Protein AF-A0A804IRE0-F1 (afdb_monomer)

Mean predicted aligned error: 14.86 Å

Solvent-accessible surface area (backbone atoms only — not comparable to full-atom values): 5482 Å² total; per-residue (Å²): 118,72,65,61,58,52,50,52,52,49,56,57,54,60,75,69,63,75,85,67,91,78,78,84,55,64,69,61,54,53,54,66,67,72,53,61,65,55,97,88,39,73,59,72,82,48,71,69,55,49,52,50,50,51,51,48,52,57,58,71,71,47,57,76,68,57,53,49,51,50,53,53,51,51,54,51,52,57,56,50,52,58,58,58,70,72,74,117

Foldseek 3Di:
DVPVVVVVVVVVVVVPDDPDDDPPDPVVVVVVVPADDDPNDGDDCDVVNVVVVVVVVVLVPDDPVVVVVVVVVVVVVVVVVVVVVVPD

Structure (mmCIF, N/CA/C/O backbone):
data_AF-A0A804IRE0-F1
#
_entry.id   AF-A0A804IRE0-F1
#
loop_
_atom_site.group_PDB
_atom_site.id
_atom_site.type_symbol
_atom_site.label_atom_id
_atom_site.label_alt_id
_atom_site.label_comp_id
_atom_site.label_asym_id
_atom_site.label_entity_id
_atom_site.label_seq_id
_atom_site.pdbx_PDB_ins_code
_atom_site.Cartn_x
_atom_site.Cartn_y
_atom_site.Cartn_z
_atom_site.occupancy
_atom_site.B_iso_or_equiv
_atom_site.auth_seq_id
_atom_site.auth_comp_id
_atom_site.auth_asym_id
_atom_site.auth_atom_id
_atom_site.pdbx_PDB_model_num
ATOM 1 N N . MET A 1 1 ? -13.427 -12.432 35.297 1.00 61.25 1 MET A N 1
ATOM 2 C CA . MET A 1 1 ? -12.805 -11.122 35.013 1.00 61.25 1 MET A CA 1
ATOM 3 C C . MET A 1 1 ? -12.247 -11.001 33.590 1.00 61.25 1 MET A C 1
ATOM 5 O O . MET A 1 1 ? -12.647 -10.082 32.893 1.00 61.25 1 MET A O 1
ATOM 9 N N . ASP A 1 2 ? -11.425 -11.929 33.082 1.00 78.19 2 ASP A N 1
ATOM 10 C CA . ASP A 1 2 ? -10.801 -11.764 31.746 1.00 78.19 2 ASP A CA 1
ATOM 11 C C . ASP A 1 2 ? -11.752 -11.818 30.536 1.00 78.19 2 ASP A C 1
ATOM 13 O O . ASP A 1 2 ? -11.519 -11.176 29.508 1.00 78.19 2 ASP A O 1
ATOM 17 N N . ARG A 1 3 ? -12.835 -12.601 30.610 1.00 90.62 3 ARG A N 1
ATOM 18 C CA . ARG A 1 3 ? -13.731 -12.801 29.458 1.00 90.62 3 ARG A CA 1
ATOM 19 C C . ARG A 1 3 ? -14.520 -11.542 29.112 1.00 90.62 3 ARG A C 1
ATOM 21 O O . ARG A 1 3 ? -14.629 -11.198 27.939 1.00 90.62 3 ARG A O 1
ATOM 28 N N . GLU A 1 4 ? -15.058 -10.864 30.117 1.00 91.50 4 GLU A N 1
ATOM 29 C CA . GLU A 1 4 ? -15.883 -9.668 29.930 1.00 91.50 4 GLU A CA 1
ATOM 30 C C . GLU A 1 4 ? -15.059 -8.522 29.344 1.00 91.50 4 GLU A C 1
ATOM 32 O O . GLU A 1 4 ? -15.462 -7.957 28.330 1.00 91.50 4 GLU A O 1
ATOM 37 N N . ALA A 1 5 ? -13.848 -8.296 29.864 1.00 91.94 5 ALA A N 1
ATOM 38 C CA . ALA A 1 5 ? -12.903 -7.313 29.330 1.00 91.94 5 ALA A CA 1
ATOM 39 C C . ALA A 1 5 ? -12.505 -7.594 27.864 1.00 91.94 5 ALA A C 1
ATOM 41 O O . ALA A 1 5 ? -12.361 -6.684 27.044 1.00 91.94 5 ALA A O 1
ATOM 42 N N . ARG A 1 6 ? -12.360 -8.869 27.480 1.00 93.00 6 ARG A N 1
ATOM 43 C CA . ARG A 1 6 ? -12.097 -9.245 26.079 1.00 93.00 6 ARG A CA 1
A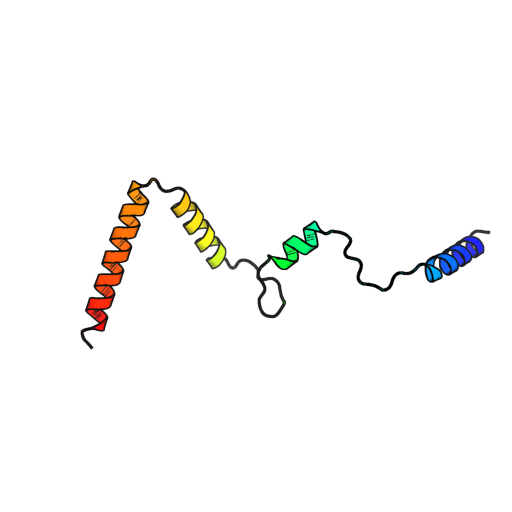TOM 44 C C . ARG A 1 6 ? -13.300 -8.993 25.170 1.00 93.00 6 ARG A C 1
ATOM 46 O O . ARG A 1 6 ? -13.116 -8.578 24.023 1.00 93.00 6 ARG A O 1
ATOM 53 N N . VAL A 1 7 ? -14.513 -9.256 25.658 1.00 95.00 7 VAL A N 1
ATOM 54 C CA . VAL A 1 7 ? -15.757 -9.067 24.895 1.00 95.00 7 VAL A CA 1
ATOM 55 C C . VAL A 1 7 ? -16.058 -7.582 24.693 1.00 95.00 7 VAL A C 1
ATOM 57 O O . VAL A 1 7 ? -16.420 -7.193 23.581 1.00 95.00 7 VAL A O 1
ATOM 60 N N . THR A 1 8 ? -15.861 -6.741 25.709 1.00 93.25 8 THR A N 1
ATOM 61 C CA . THR A 1 8 ? -16.019 -5.283 25.581 1.00 93.25 8 THR A CA 1
ATOM 62 C C . THR A 1 8 ? -15.017 -4.713 24.579 1.00 93.25 8 THR A C 1
ATOM 64 O O . THR A 1 8 ? -15.434 -4.092 23.599 1.00 93.25 8 THR A O 1
ATOM 67 N N . ARG A 1 9 ? -13.729 -5.074 24.693 1.00 94.75 9 ARG A N 1
ATOM 68 C CA . ARG A 1 9 ? -12.693 -4.697 23.715 1.00 94.75 9 ARG A CA 1
ATOM 69 C C . ARG A 1 9 ? -13.044 -5.124 22.288 1.00 94.75 9 ARG A C 1
ATOM 71 O O . ARG A 1 9 ? -12.798 -4.385 21.335 1.00 94.75 9 ARG A O 1
ATOM 78 N N . TYR A 1 10 ? -13.596 -6.325 22.102 1.00 95.75 10 TYR A N 1
ATOM 79 C CA . TYR A 1 10 ? -14.028 -6.799 20.784 1.00 95.75 10 TYR A CA 1
ATOM 80 C C . TYR A 1 10 ? -15.153 -5.932 20.200 1.00 95.75 10 TYR A C 1
ATOM 82 O O . TYR A 1 10 ? -15.075 -5.542 19.031 1.00 95.75 10 TYR A O 1
ATOM 90 N N . ARG A 1 11 ? -16.177 -5.610 21.004 1.00 95.56 11 ARG A N 1
ATOM 91 C CA . ARG A 1 11 ? -17.317 -4.774 20.592 1.00 95.56 11 ARG A CA 1
ATOM 92 C C . ARG A 1 11 ? -16.869 -3.359 20.230 1.00 95.56 11 ARG A C 1
ATOM 94 O O . ARG A 1 11 ? -17.255 -2.852 19.179 1.00 95.56 11 ARG A O 1
ATOM 101 N N . GLU A 1 12 ? -16.003 -2.758 21.037 1.00 95.31 12 GLU A N 1
ATOM 102 C CA . GLU A 1 12 ? -15.407 -1.443 20.771 1.00 95.31 12 GLU A CA 1
ATOM 103 C C . GLU A 1 12 ? -14.559 -1.450 19.494 1.00 95.31 12 GLU A C 1
ATOM 105 O O . GLU A 1 12 ? -14.734 -0.601 18.618 1.00 95.31 12 GLU A O 1
ATOM 110 N N . LYS A 1 13 ? -13.713 -2.473 19.314 1.00 96.62 13 LYS A N 1
ATOM 111 C CA . LYS A 1 13 ? -12.914 -2.652 18.093 1.00 96.62 13 LYS A CA 1
ATOM 112 C C . LYS A 1 13 ? -13.777 -2.914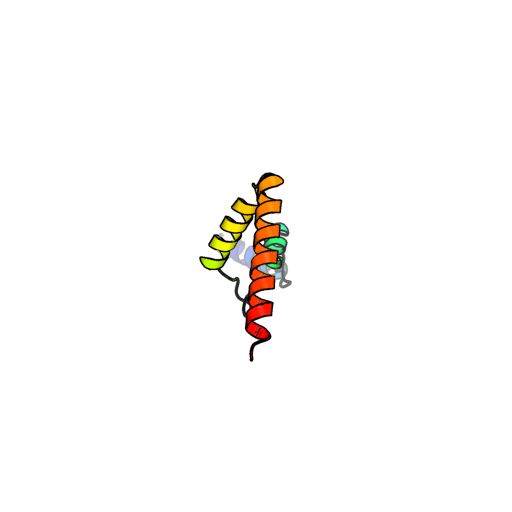 16.856 1.00 96.62 13 LYS A C 1
ATOM 114 O O . LYS A 1 13 ? -13.337 -2.637 15.746 1.00 96.62 13 LYS A O 1
ATOM 119 N N . SER A 1 14 ? -14.986 -3.458 17.011 1.00 95.25 14 SER A N 1
ATOM 120 C CA . SER A 1 14 ? -15.915 -3.663 15.895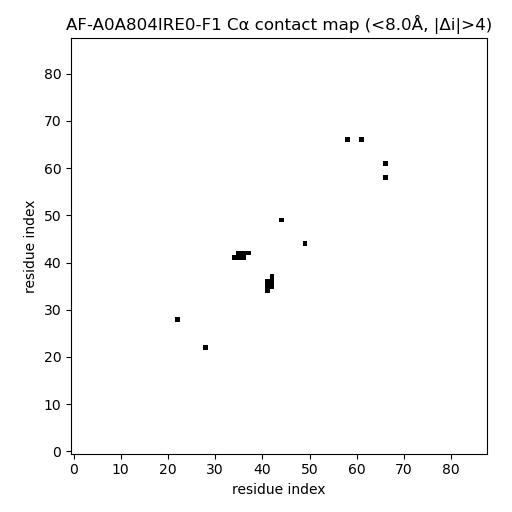 1.00 95.25 14 SER A CA 1
ATOM 121 C C . SER A 1 14 ? -16.456 -2.348 15.340 1.00 95.25 14 SER A C 1
ATOM 123 O O . SER A 1 14 ? -16.601 -2.227 14.127 1.00 95.25 14 SER A O 1
ATOM 125 N N . LYS A 1 15 ? -16.707 -1.359 16.206 1.00 95.25 15 LYS A N 1
ATOM 126 C CA . LYS A 1 15 ? -17.221 -0.037 15.811 1.00 95.25 15 LYS A CA 1
ATOM 127 C C . LYS A 1 15 ? -16.190 0.794 15.038 1.00 95.25 15 LYS A C 1
ATOM 129 O O . LYS A 1 15 ? -16.564 1.617 14.218 1.00 95.25 15 LYS A O 1
ATOM 134 N N . THR A 1 16 ? -14.896 0.562 15.269 1.00 94.12 16 THR A N 1
ATOM 135 C CA . THR A 1 16 ? -13.789 1.327 14.661 1.00 94.12 16 THR A CA 1
ATOM 136 C C . THR A 1 16 ? -13.157 0.652 13.440 1.00 94.12 16 THR A C 1
ATOM 138 O O . THR A 1 16 ? -12.107 1.087 12.955 1.00 94.12 16 THR A O 1
ATOM 141 N N . ARG A 1 17 ? -13.765 -0.421 12.916 1.00 94.25 17 ARG A N 1
ATOM 142 C CA . ARG A 1 17 ? -13.270 -1.095 11.708 1.00 94.25 17 ARG A CA 1
ATOM 143 C C . ARG A 1 17 ? -13.394 -0.161 10.506 1.00 94.25 17 ARG A C 1
ATOM 145 O O . AR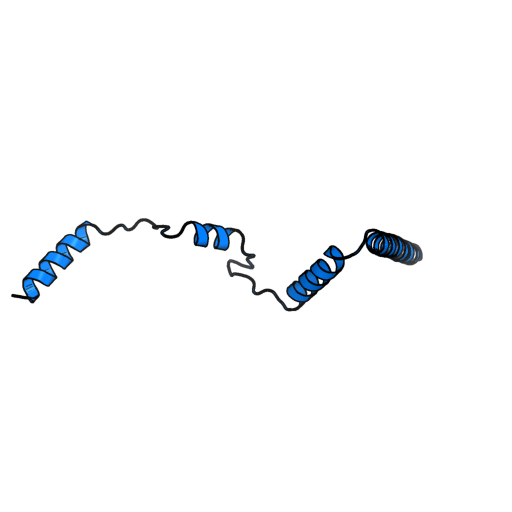G A 1 17 ? -14.464 0.364 10.225 1.00 94.25 17 ARG A O 1
ATOM 152 N N . LYS A 1 18 ? -12.297 0.003 9.769 1.00 94.44 18 LYS A N 1
ATOM 153 C CA . LYS A 1 18 ? -12.272 0.711 8.486 1.00 94.44 18 LYS A CA 1
ATOM 154 C C . LYS A 1 18 ? -12.311 -0.327 7.368 1.00 94.44 18 LYS A C 1
ATOM 156 O O . LYS A 1 18 ? -11.423 -1.173 7.301 1.00 94.44 18 LYS A O 1
ATOM 161 N N . PHE A 1 19 ? -13.343 -0.270 6.530 1.00 93.31 19 PHE A N 1
ATOM 162 C CA . PHE A 1 19 ? -13.526 -1.189 5.397 1.00 93.31 19 PHE A CA 1
ATOM 163 C C . PHE A 1 19 ? -12.897 -0.679 4.102 1.00 93.31 19 PHE A C 1
ATOM 165 O O . PHE A 1 19 ? -12.712 -1.436 3.152 1.00 93.31 19 PHE A O 1
ATOM 172 N N . GLU A 1 20 ? -12.543 0.601 4.067 1.00 95.69 20 GLU A N 1
ATOM 173 C CA . GLU A 1 20 ? -11.885 1.190 2.917 1.00 95.69 20 GLU A CA 1
ATOM 174 C C . GLU A 1 20 ? -10.473 0.619 2.727 1.00 95.69 20 GLU A C 1
ATOM 176 O O . GLU A 1 20 ? -9.748 0.307 3.683 1.00 95.69 20 GLU A O 1
ATOM 181 N N . LYS A 1 21 ? -10.057 0.505 1.462 1.00 93.88 21 LYS A N 1
ATOM 182 C CA . LYS A 1 21 ? -8.742 -0.013 1.098 1.00 93.88 21 LYS A CA 1
ATOM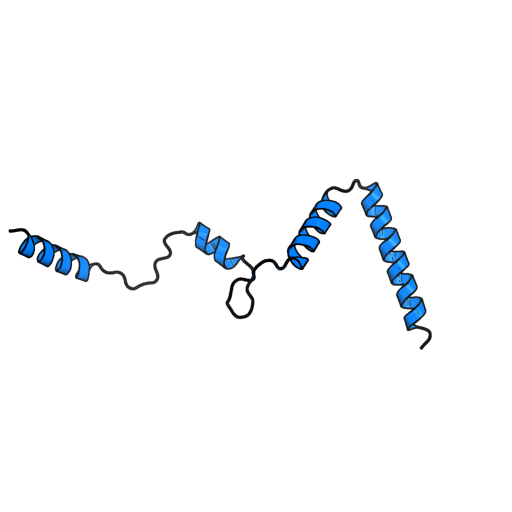 183 C C . LYS A 1 21 ? -7.636 0.902 1.626 1.00 93.88 21 LYS A C 1
ATOM 185 O O . LYS A 1 21 ? -7.245 1.881 0.997 1.00 93.88 21 LYS A O 1
ATOM 190 N N . THR A 1 22 ? -7.059 0.523 2.761 1.00 93.81 22 THR A N 1
ATOM 191 C CA . THR A 1 22 ? -5.980 1.289 3.387 1.00 93.81 22 THR A CA 1
ATOM 192 C C . THR A 1 22 ? -4.635 0.967 2.735 1.00 93.81 22 THR A C 1
ATOM 194 O O . THR A 1 22 ? -4.097 -0.132 2.884 1.00 93.81 22 THR A O 1
ATOM 197 N N . MET A 1 23 ? -4.046 1.944 2.046 1.00 92.19 23 MET A N 1
ATOM 198 C CA . MET A 1 23 ? -2.681 1.840 1.520 1.00 92.19 23 MET A CA 1
ATOM 199 C C . MET A 1 23 ? -1.665 2.254 2.590 1.00 92.19 23 MET A C 1
ATOM 201 O O . MET A 1 23 ? -1.289 3.416 2.665 1.00 92.19 23 MET A O 1
ATOM 205 N N . ARG A 1 24 ? -1.206 1.302 3.415 1.00 95.50 24 ARG A N 1
ATOM 206 C CA . ARG A 1 24 ? -0.266 1.592 4.520 1.00 95.50 24 ARG A CA 1
ATOM 207 C C . ARG A 1 24 ? 1.125 2.030 4.062 1.00 95.50 24 ARG A C 1
ATOM 209 O O . ARG A 1 24 ? 1.709 2.923 4.657 1.00 95.50 24 ARG A O 1
ATOM 216 N N . TYR A 1 25 ? 1.658 1.396 3.018 1.00 97.44 25 TYR A N 1
ATOM 217 C CA . TYR A 1 25 ? 3.025 1.634 2.550 1.00 97.44 25 TYR A CA 1
ATOM 218 C C . TYR A 1 25 ? 3.010 2.231 1.145 1.00 97.44 25 TYR A C 1
ATOM 220 O O . TYR A 1 25 ? 2.788 1.523 0.157 1.00 97.44 25 TYR A O 1
ATOM 228 N N . ALA A 1 26 ? 3.261 3.538 1.058 1.00 95.94 26 ALA A N 1
ATOM 229 C CA . ALA A 1 26 ? 3.283 4.266 -0.209 1.00 95.94 26 ALA A CA 1
ATOM 230 C C . ALA A 1 26 ? 4.407 3.778 -1.140 1.00 95.94 26 ALA A C 1
ATOM 232 O O . ALA A 1 26 ? 4.169 3.559 -2.327 1.00 95.94 26 ALA A O 1
ATOM 233 N N . SER A 1 27 ? 5.592 3.499 -0.590 1.00 96.94 27 SER A N 1
ATOM 234 C CA . SER A 1 27 ? 6.747 2.991 -1.344 1.00 96.94 27 SER A CA 1
ATOM 235 C C . SER A 1 27 ? 6.441 1.678 -2.076 1.00 96.94 27 SER A C 1
ATOM 237 O O . SER A 1 27 ? 6.654 1.563 -3.282 1.00 96.94 27 SER A O 1
ATOM 239 N N . ARG A 1 28 ? 5.836 0.699 -1.388 1.00 96.44 28 ARG A N 1
ATOM 240 C CA . ARG A 1 28 ? 5.444 -0.588 -1.995 1.00 96.44 28 ARG A CA 1
ATOM 241 C C . ARG A 1 28 ? 4.376 -0.425 -3.078 1.00 96.44 28 ARG A C 1
ATOM 243 O O . ARG A 1 28 ? 4.396 -1.157 -4.066 1.00 96.44 28 ARG A O 1
ATOM 250 N N . LYS A 1 29 ? 3.462 0.544 -2.921 1.00 96.75 29 LYS A N 1
ATOM 251 C CA . LYS A 1 29 ? 2.478 0.893 -3.960 1.00 96.75 29 LYS A CA 1
ATOM 252 C C . LYS A 1 29 ? 3.172 1.420 -5.213 1.00 96.75 29 LYS A C 1
ATOM 254 O O . LYS A 1 29 ? 2.780 1.025 -6.305 1.00 96.75 29 LYS A O 1
ATOM 259 N N . ALA A 1 30 ? 4.172 2.287 -5.057 1.00 96.38 30 ALA A N 1
ATOM 260 C CA . ALA A 1 30 ? 4.940 2.824 -6.177 1.00 96.38 30 ALA A CA 1
ATOM 261 C C . ALA A 1 30 ? 5.682 1.706 -6.927 1.00 96.38 30 ALA A C 1
ATOM 263 O O . ALA A 1 30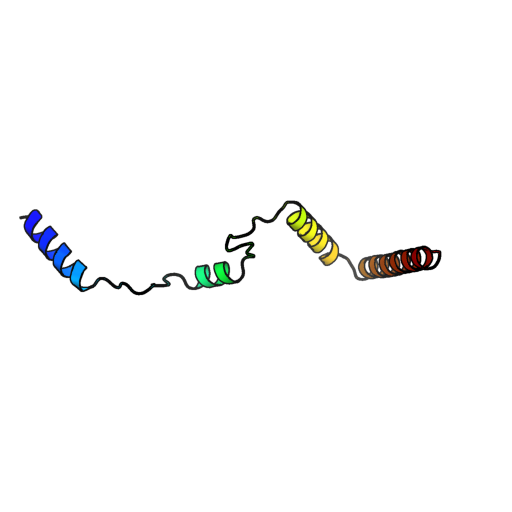 ? 5.497 1.566 -8.132 1.00 96.38 30 ALA A O 1
ATOM 264 N N . TYR A 1 31 ? 6.390 0.828 -6.209 1.00 94.44 31 TYR A N 1
ATOM 265 C CA . TYR A 1 31 ? 7.082 -0.318 -6.813 1.00 94.44 31 TYR A CA 1
ATOM 266 C C . TYR A 1 31 ? 6.129 -1.265 -7.568 1.00 94.44 31 TYR A C 1
ATOM 268 O O . TYR A 1 31 ? 6.415 -1.720 -8.671 1.00 94.44 31 TYR A O 1
ATOM 276 N N . ALA A 1 32 ? 4.943 -1.534 -7.013 1.00 94.81 32 ALA A N 1
ATOM 277 C CA . ALA A 1 32 ? 3.946 -2.391 -7.657 1.00 94.81 32 ALA A CA 1
ATOM 278 C C . ALA A 1 32 ? 3.294 -1.779 -8.913 1.00 94.81 32 ALA A C 1
ATOM 280 O O . ALA A 1 32 ? 2.696 -2.528 -9.696 1.00 94.81 32 ALA A O 1
ATOM 281 N N . LYS A 1 33 ? 3.353 -0.447 -9.072 1.00 92.56 33 LYS A N 1
ATOM 282 C CA . LYS A 1 33 ? 2.871 0.270 -10.262 1.00 92.56 33 LYS A CA 1
ATOM 283 C C . LYS A 1 33 ? 3.879 0.212 -11.410 1.00 92.56 33 LYS A C 1
ATOM 285 O O . LYS A 1 33 ? 3.452 0.097 -12.548 1.00 92.56 33 LYS A O 1
ATOM 290 N N . THR A 1 34 ? 5.176 0.287 -11.113 1.00 91.62 34 THR A N 1
ATOM 291 C CA . THR A 1 34 ? 6.243 0.308 -12.128 1.00 91.62 34 THR A CA 1
ATOM 292 C C . THR A 1 34 ? 6.696 -1.086 -12.564 1.00 91.62 34 THR A C 1
ATOM 294 O O . THR A 1 34 ? 7.233 -1.239 -13.655 1.00 91.62 34 THR A O 1
ATOM 297 N N . LYS A 1 35 ? 6.481 -2.119 -11.739 1.00 91.25 35 LYS A N 1
ATOM 298 C CA . LYS A 1 35 ? 6.87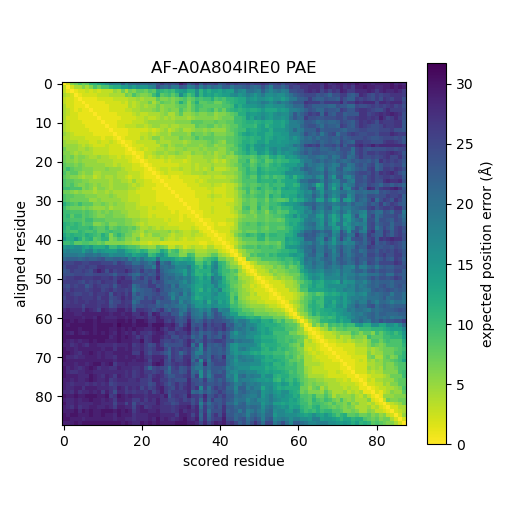8 -3.499 -12.058 1.00 91.25 35 LYS A CA 1
ATOM 299 C C . LYS A 1 35 ? 6.101 -4.062 -13.270 1.00 91.25 35 LYS A C 1
ATOM 301 O O . LYS A 1 35 ? 4.869 -3.973 -13.266 1.00 91.25 35 LYS A O 1
ATOM 306 N N . PRO A 1 36 ? 6.771 -4.709 -14.248 1.00 91.31 36 PRO A N 1
ATOM 307 C CA . PRO A 1 36 ? 6.129 -5.217 -15.462 1.00 91.31 36 PRO A CA 1
ATOM 308 C C . PRO A 1 36 ? 5.066 -6.283 -15.167 1.00 91.31 36 PRO A C 1
ATOM 310 O O . PRO A 1 36 ? 5.218 -7.121 -14.266 1.00 91.31 36 PRO A O 1
ATOM 313 N N . ARG A 1 37 ? 3.970 -6.251 -15.938 1.00 93.62 37 ARG A N 1
ATOM 314 C CA . ARG A 1 37 ? 2.832 -7.169 -15.806 1.00 93.62 37 ARG A CA 1
ATOM 315 C C . ARG A 1 37 ? 2.464 -7.817 -17.133 1.00 93.62 37 ARG A C 1
ATOM 317 O O . ARG A 1 37 ? 2.393 -7.144 -18.150 1.00 93.62 37 ARG A O 1
ATOM 324 N N . ILE A 1 38 ? 2.113 -9.099 -17.080 1.00 90.62 38 ILE A N 1
ATOM 325 C CA . ILE A 1 38 ? 1.553 -9.866 -18.198 1.00 90.62 38 ILE A CA 1
ATOM 326 C C . ILE A 1 38 ? 0.252 -10.495 -17.692 1.00 90.62 38 ILE A C 1
ATOM 328 O O . ILE A 1 38 ? 0.252 -11.192 -16.675 1.00 90.62 38 ILE A O 1
ATOM 332 N N . LYS A 1 39 ? -0.880 -10.200 -18.347 1.00 90.81 39 LYS A N 1
ATOM 333 C CA . LYS A 1 39 ? -2.225 -10.673 -17.946 1.00 90.81 39 LYS A CA 1
ATOM 334 C C . LYS A 1 39 ? -2.529 -10.462 -16.444 1.00 90.81 39 LYS A C 1
ATOM 336 O O . LYS A 1 39 ? -3.031 -11.348 -15.759 1.00 90.81 39 LYS A O 1
ATOM 341 N N . GLY A 1 40 ? -2.156 -9.297 -15.902 1.00 91.38 40 GLY A N 1
ATOM 342 C CA . GLY A 1 40 ? -2.389 -8.909 -14.499 1.00 91.38 40 GLY A CA 1
ATOM 343 C C . GLY A 1 40 ? -1.400 -9.481 -13.471 1.00 91.38 40 GLY A C 1
ATOM 344 O O . GLY A 1 40 ? -1.319 -8.970 -12.349 1.00 91.38 40 GLY A O 1
ATOM 345 N N . ARG A 1 41 ? -0.589 -10.475 -13.848 1.00 93.94 41 ARG A N 1
ATOM 346 C CA . ARG A 1 41 ? 0.460 -11.065 -13.005 1.00 93.94 41 ARG A CA 1
ATOM 347 C C . ARG A 1 41 ? 1.758 -10.295 -13.178 1.00 93.94 41 ARG A C 1
ATOM 349 O O . ARG A 1 41 ? 2.010 -9.751 -14.247 1.00 93.94 41 ARG A O 1
ATOM 356 N N . PHE A 1 42 ? 2.587 -10.250 -12.141 1.00 92.81 42 PHE A N 1
ATOM 357 C CA . PHE A 1 42 ? 3.947 -9.749 -12.310 1.00 92.81 42 PHE A CA 1
ATOM 358 C C . PHE A 1 42 ? 4.741 -10.709 -13.191 1.00 92.81 42 PHE A C 1
ATOM 360 O O . PHE A 1 42 ? 4.723 -11.916 -12.942 1.00 92.81 42 PHE A O 1
ATOM 367 N N . ALA A 1 43 ? 5.438 -10.167 -14.188 1.00 89.06 43 ALA A N 1
ATOM 368 C CA . ALA A 1 43 ? 6.396 -10.942 -14.957 1.00 89.06 43 ALA A CA 1
ATOM 369 C C . ALA A 1 43 ? 7.601 -11.275 -14.064 1.00 89.06 43 ALA A C 1
ATOM 371 O O . ALA A 1 43 ? 8.074 -10.432 -13.291 1.00 89.06 43 ALA A O 1
ATOM 372 N N . LYS A 1 44 ? 8.074 -12.521 -14.132 1.00 82.25 44 LYS A N 1
ATOM 373 C CA . LYS A 1 44 ? 9.445 -12.832 -13.724 1.00 82.25 44 LYS A CA 1
ATOM 374 C C . LYS A 1 44 ? 10.329 -12.388 -14.877 1.00 82.25 44 LYS A C 1
ATOM 376 O O . LYS A 1 44 ? 9.955 -12.652 -16.017 1.00 82.25 44 LYS A O 1
ATOM 381 N N . LYS A 1 45 ? 11.462 -11.755 -14.572 1.00 71.56 45 LYS A N 1
ATOM 382 C CA . LYS A 1 45 ? 12.484 -11.551 -15.593 1.00 71.56 45 LYS A CA 1
ATOM 383 C C . LYS A 1 45 ? 12.834 -12.932 -16.133 1.00 71.56 45 LYS A C 1
ATOM 385 O O . LYS A 1 45 ? 13.225 -13.808 -15.360 1.00 71.56 45 LYS A O 1
ATOM 390 N N . SER A 1 46 ? 12.529 -13.161 -17.402 1.00 67.44 46 SER A N 1
ATOM 391 C CA . SER A 1 46 ? 12.994 -14.362 -18.085 1.00 67.44 46 SER A CA 1
ATOM 392 C C . SER A 1 46 ? 14.511 -14.249 -18.247 1.00 67.44 46 SER A C 1
ATOM 394 O O . SER A 1 46 ? 15.039 -13.136 -18.241 1.00 67.44 46 SER A O 1
ATOM 396 N N . ASN A 1 47 ? 15.223 -15.370 -18.377 1.00 60.06 47 ASN A N 1
ATOM 397 C CA . ASN A 1 47 ? 16.679 -15.332 -18.571 1.00 60.06 47 ASN A CA 1
ATOM 398 C C . ASN A 1 47 ? 17.072 -14.447 -19.768 1.00 60.06 47 ASN A C 1
ATOM 400 O O . ASN A 1 47 ? 18.042 -13.714 -19.667 1.00 60.06 47 ASN A O 1
ATOM 404 N N . ALA A 1 48 ? 16.242 -14.383 -20.815 1.00 60.41 48 ALA A N 1
ATOM 405 C CA . ALA A 1 48 ? 16.445 -13.491 -21.957 1.00 60.41 48 ALA A CA 1
ATOM 406 C C . ALA A 1 48 ? 16.392 -11.991 -21.595 1.00 60.41 48 ALA A C 1
ATOM 408 O O . ALA A 1 48 ? 17.129 -11.195 -22.159 1.00 60.41 48 ALA A O 1
ATOM 409 N N . GLU A 1 49 ? 15.550 -11.572 -20.644 1.00 61.34 49 GLU A N 1
ATOM 410 C CA . GLU A 1 49 ? 15.513 -10.173 -20.182 1.00 61.34 49 GLU A CA 1
ATOM 411 C C . GLU A 1 49 ? 16.715 -9.829 -19.291 1.00 61.34 49 GLU A C 1
ATOM 413 O O . GLU A 1 49 ? 17.153 -8.681 -19.274 1.00 61.34 49 GLU A O 1
ATOM 418 N N . LEU A 1 50 ? 17.250 -10.819 -18.567 1.00 62.16 50 LEU A N 1
ATOM 419 C CA . LEU A 1 50 ? 18.482 -10.677 -17.790 1.00 62.16 50 LEU A CA 1
ATOM 420 C C . LEU A 1 50 ? 19.701 -10.602 -18.710 1.00 62.16 50 LEU A C 1
ATOM 422 O O . LEU A 1 50 ? 20.513 -9.706 -18.531 1.00 62.16 50 LEU A O 1
ATOM 426 N N . GLU A 1 51 ? 19.775 -11.459 -19.730 1.00 62.47 51 GLU A N 1
ATOM 427 C CA . GLU A 1 51 ? 20.814 -11.420 -20.766 1.00 62.47 51 GLU A CA 1
ATOM 428 C C . GLU A 1 51 ? 20.787 -10.086 -21.519 1.00 62.47 51 GLU A C 1
ATOM 430 O O . GLU A 1 51 ? 21.831 -9.491 -21.758 1.00 62.47 51 GLU A O 1
ATOM 435 N N . VAL A 1 52 ? 19.603 -9.550 -21.837 1.00 65.94 52 VAL A N 1
ATOM 436 C CA . VAL A 1 52 ? 19.473 -8.233 -22.479 1.00 65.94 52 VAL A CA 1
ATOM 437 C C . VAL A 1 52 ? 19.877 -7.096 -21.538 1.00 65.94 52 VAL A C 1
ATOM 439 O O . VAL A 1 52 ? 20.538 -6.172 -21.999 1.00 65.94 52 VAL A O 1
ATOM 442 N N . GLU A 1 53 ? 19.538 -7.141 -20.242 1.00 67.88 53 GLU A N 1
ATOM 443 C CA . GLU A 1 53 ? 20.028 -6.166 -19.249 1.00 67.88 53 GLU A CA 1
ATOM 444 C C . GLU A 1 53 ? 21.546 -6.262 -19.035 1.00 67.88 53 GLU A C 1
ATOM 446 O O . GLU A 1 53 ? 22.201 -5.234 -18.883 1.00 67.88 53 GLU A O 1
ATOM 451 N N . GLU A 1 54 ? 22.115 -7.466 -19.057 1.00 68.12 54 GLU A N 1
ATOM 452 C CA . GLU A 1 54 ? 23.551 -7.729 -18.923 1.00 68.12 54 GLU A CA 1
ATOM 453 C C . GLU A 1 54 ? 24.318 -7.252 -20.167 1.00 68.12 54 GLU A C 1
ATOM 455 O O . GLU A 1 54 ? 25.331 -6.561 -20.050 1.00 68.12 54 GLU A O 1
ATOM 460 N N . LEU A 1 55 ? 23.766 -7.485 -21.363 1.00 66.50 55 LEU A N 1
ATOM 461 C CA . LEU A 1 55 ? 24.233 -6.893 -22.618 1.00 66.50 55 LEU A CA 1
ATOM 462 C C . LEU A 1 55 ? 24.097 -5.360 -22.610 1.00 66.50 55 LEU A C 1
ATOM 464 O O . LEU A 1 55 ? 25.002 -4.668 -23.070 1.00 66.50 55 LEU A O 1
ATOM 468 N N . LEU A 1 56 ? 23.021 -4.796 -22.047 1.00 67.19 56 LEU A N 1
ATOM 469 C CA . LEU A 1 56 ? 22.842 -3.342 -21.907 1.00 67.19 56 LEU A CA 1
ATOM 470 C C . LEU A 1 56 ? 23.845 -2.727 -20.925 1.00 67.19 56 LEU A C 1
ATOM 472 O O . LEU A 1 56 ? 24.371 -1.645 -21.186 1.00 67.19 56 LEU A O 1
ATOM 476 N N . LEU A 1 57 ? 24.137 -3.419 -19.822 1.00 66.75 57 LEU A N 1
ATOM 477 C CA . LEU A 1 57 ? 25.165 -3.031 -18.859 1.00 66.75 57 LEU A CA 1
ATOM 478 C C . LEU A 1 57 ? 26.555 -3.050 -19.511 1.00 66.75 57 LEU A C 1
ATOM 480 O O . LEU A 1 57 ? 27.292 -2.073 -19.372 1.00 66.75 57 LEU A O 1
ATOM 484 N N . LEU A 1 58 ? 26.870 -4.080 -20.305 1.00 65.19 58 LEU A N 1
ATOM 485 C CA . LEU A 1 58 ? 28.106 -4.168 -21.097 1.00 65.19 58 LEU A CA 1
ATOM 486 C C . LEU A 1 58 ? 28.233 -3.040 -22.137 1.00 65.19 58 LEU A C 1
ATOM 488 O O . LEU A 1 58 ? 29.310 -2.468 -22.294 1.00 65.19 58 LEU A O 1
ATOM 492 N N . ILE A 1 59 ? 27.140 -2.666 -22.810 1.00 61.25 59 ILE A N 1
ATOM 493 C CA . ILE A 1 59 ? 27.124 -1.572 -23.798 1.00 61.25 59 ILE A CA 1
ATOM 494 C C . ILE A 1 59 ? 27.262 -0.201 -23.115 1.00 61.25 59 ILE A C 1
ATOM 496 O O . ILE A 1 59 ? 27.953 0.680 -23.627 1.00 61.25 59 ILE A O 1
ATOM 500 N N . SER A 1 60 ? 26.650 -0.014 -21.941 1.00 61.31 60 SER A N 1
ATOM 501 C CA . SER A 1 60 ? 26.703 1.249 -21.188 1.00 61.31 60 SER A CA 1
ATOM 502 C C . SER A 1 60 ? 28.090 1.577 -20.616 1.00 61.31 60 SER A C 1
ATOM 504 O O . SER A 1 60 ? 28.396 2.745 -20.384 1.00 61.31 60 SER A O 1
ATOM 506 N N . GLY A 1 61 ? 28.945 0.561 -20.438 1.00 58.81 61 GLY A N 1
ATOM 507 C CA . GLY A 1 61 ? 30.336 0.698 -19.991 1.00 58.81 61 GLY A CA 1
ATOM 508 C C . GLY A 1 61 ? 31.345 0.955 -21.115 1.00 58.81 61 GLY A C 1
ATOM 509 O O . GLY A 1 61 ? 32.550 0.981 -20.867 1.00 58.81 61 GLY A O 1
ATOM 510 N N . SER A 1 62 ? 30.885 1.119 -22.355 1.00 59.97 62 SER A N 1
ATOM 511 C CA . SER A 1 62 ? 31.759 1.202 -23.517 1.00 59.97 62 SER A CA 1
ATOM 512 C C . SER A 1 62 ? 32.249 2.629 -23.793 1.00 59.97 62 SER A C 1
ATOM 514 O O . SER A 1 62 ? 31.466 3.561 -23.985 1.00 59.97 62 SER A O 1
ATOM 516 N N . ASN A 1 63 ? 33.574 2.795 -23.865 1.00 67.56 63 ASN A N 1
ATOM 517 C CA . ASN A 1 63 ? 34.226 4.035 -24.295 1.00 67.56 63 ASN A CA 1
ATOM 518 C C . ASN A 1 63 ? 33.689 4.488 -25.667 1.00 67.56 63 ASN A C 1
ATOM 520 O O . ASN A 1 63 ? 33.446 3.651 -26.535 1.00 67.56 63 ASN A O 1
ATOM 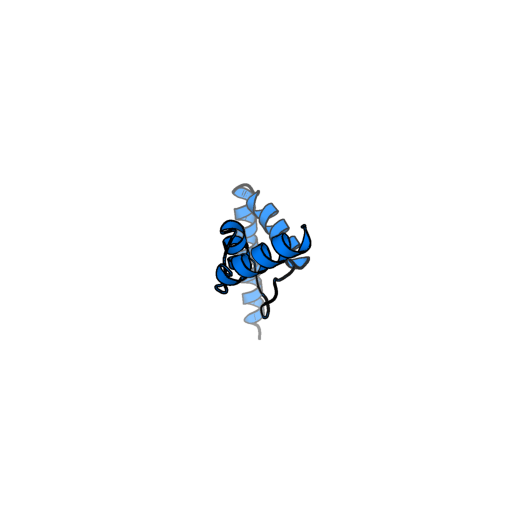524 N N . LYS A 1 64 ? 33.590 5.811 -25.904 1.00 59.97 64 LYS A N 1
ATOM 525 C CA . LYS A 1 64 ? 33.081 6.441 -27.154 1.00 59.97 64 LYS A CA 1
ATOM 526 C C . LYS A 1 64 ? 33.570 5.777 -28.458 1.00 59.97 64 LYS A C 1
ATOM 528 O O . LYS A 1 64 ? 32.859 5.788 -29.455 1.00 59.97 64 LYS A O 1
ATOM 533 N N . MET A 1 65 ? 34.761 5.178 -28.439 1.00 57.66 65 MET A N 1
ATOM 534 C CA . MET A 1 65 ? 35.340 4.413 -29.546 1.00 57.66 65 MET A CA 1
ATOM 535 C C . MET A 1 65 ? 34.597 3.110 -29.876 1.00 57.66 65 MET A C 1
ATOM 537 O O . MET A 1 65 ? 34.389 2.823 -31.052 1.00 57.66 65 MET A O 1
ATOM 541 N N . GLN A 1 66 ? 34.177 2.316 -28.885 1.00 62.34 66 GLN A N 1
ATOM 542 C CA . GLN A 1 66 ? 33.489 1.049 -29.171 1.00 62.34 66 GLN A CA 1
ATOM 543 C C . GLN A 1 66 ? 31.994 1.253 -29.468 1.00 62.34 66 GLN A C 1
ATOM 545 O O . GLN A 1 66 ? 31.441 0.491 -30.257 1.00 62.34 66 GLN A O 1
ATOM 550 N N . SER A 1 67 ? 31.373 2.342 -28.993 1.00 64.38 67 SER A N 1
ATOM 551 C CA . SER A 1 67 ? 30.019 2.725 -29.438 1.00 64.38 67 SER A CA 1
ATOM 552 C C . SER A 1 67 ? 29.979 3.100 -30.933 1.00 64.38 67 SER A C 1
ATOM 554 O O . SER A 1 67 ? 29.059 2.688 -31.642 1.00 64.38 67 SER A O 1
ATOM 556 N N . LEU A 1 68 ? 31.019 3.775 -31.448 1.00 68.06 68 LEU A N 1
ATOM 557 C CA . LEU A 1 68 ? 31.183 4.071 -32.880 1.00 68.06 68 LEU A CA 1
ATOM 558 C C . LEU A 1 68 ? 31.367 2.805 -33.727 1.00 68.06 68 LEU A C 1
ATOM 560 O O . LEU A 1 68 ? 30.748 2.688 -34.782 1.00 68.06 68 LEU A O 1
ATOM 564 N N . ILE A 1 69 ? 32.171 1.842 -33.266 1.00 70.50 69 ILE A N 1
ATOM 565 C CA . ILE A 1 69 ? 32.375 0.566 -33.974 1.00 70.50 69 ILE A CA 1
ATOM 566 C C . ILE A 1 69 ? 31.062 -0.218 -34.071 1.00 70.50 69 ILE A C 1
ATOM 568 O O . ILE A 1 69 ? 30.716 -0.701 -35.149 1.00 70.50 69 ILE A O 1
ATOM 572 N N . ILE A 1 70 ? 30.298 -0.294 -32.977 1.00 72.06 70 ILE A N 1
ATOM 573 C CA . ILE A 1 70 ? 28.984 -0.948 -32.966 1.00 72.06 70 ILE A CA 1
ATOM 574 C C . ILE A 1 70 ? 28.023 -0.238 -33.930 1.00 72.06 70 ILE A C 1
ATOM 576 O O . ILE A 1 70 ? 27.360 -0.897 -34.727 1.00 72.06 70 ILE A O 1
ATOM 580 N N . TYR A 1 71 ? 27.986 1.097 -33.925 1.00 73.38 71 TYR A N 1
ATOM 581 C CA . TYR A 1 71 ? 27.125 1.877 -34.819 1.00 73.38 71 TYR A CA 1
ATOM 582 C C . TYR A 1 71 ? 27.466 1.654 -36.304 1.00 73.38 71 TYR A C 1
ATOM 584 O O . TYR A 1 71 ? 26.572 1.445 -37.126 1.00 73.38 71 TYR A O 1
ATOM 592 N N . VAL A 1 72 ? 28.758 1.615 -36.648 1.00 78.25 72 VAL A N 1
ATOM 593 C CA . VAL A 1 72 ? 29.228 1.313 -38.010 1.00 78.25 72 VAL A CA 1
ATOM 594 C C . VAL A 1 72 ? 28.910 -0.135 -38.405 1.00 78.25 72 VAL A C 1
ATOM 596 O O . VAL A 1 72 ? 28.456 -0.364 -39.528 1.00 78.25 72 VAL A O 1
ATOM 599 N N . MET A 1 73 ? 29.066 -1.108 -37.498 1.00 78.62 73 MET A N 1
ATOM 600 C CA . MET A 1 73 ? 28.695 -2.506 -37.761 1.00 78.62 73 MET A CA 1
ATOM 601 C C . MET A 1 73 ? 27.188 -2.683 -37.976 1.00 78.62 73 MET A C 1
ATOM 603 O O . MET A 1 73 ? 26.795 -3.374 -38.913 1.00 78.62 73 MET A O 1
ATOM 607 N N . ILE A 1 74 ? 26.341 -2.034 -37.173 1.00 78.50 74 ILE A N 1
ATOM 608 C CA . ILE A 1 74 ? 24.878 -2.099 -37.323 1.00 78.50 74 ILE A CA 1
ATOM 609 C C . ILE A 1 74 ? 24.445 -1.513 -38.672 1.00 78.50 74 ILE A C 1
ATOM 611 O O . ILE A 1 74 ? 23.651 -2.132 -39.379 1.00 78.50 74 ILE A O 1
ATOM 615 N N . ILE A 1 75 ? 24.998 -0.363 -39.076 1.00 77.62 75 ILE A N 1
ATOM 616 C CA . ILE A 1 75 ? 24.712 0.233 -40.391 1.00 77.62 75 ILE A CA 1
ATOM 617 C C . ILE A 1 75 ? 25.143 -0.705 -41.525 1.00 77.62 75 ILE A C 1
ATOM 619 O O . ILE A 1 75 ? 24.433 -0.824 -42.525 1.00 77.62 75 ILE A O 1
ATOM 623 N N . PHE A 1 76 ? 26.279 -1.390 -41.386 1.00 81.50 76 PHE A N 1
ATOM 624 C CA . PHE A 1 76 ? 26.773 -2.318 -42.402 1.00 81.50 76 PHE A CA 1
ATOM 625 C C . PHE A 1 76 ? 25.892 -3.570 -42.529 1.00 81.50 76 PHE A C 1
ATOM 627 O O . PHE A 1 76 ? 25.547 -3.958 -43.646 1.00 81.50 76 PHE A O 1
ATOM 634 N N . VAL A 1 77 ? 25.460 -4.152 -41.404 1.00 79.38 77 VAL A N 1
ATOM 635 C CA . VAL A 1 77 ? 24.538 -5.302 -41.374 1.00 79.38 77 VAL A CA 1
ATOM 636 C C . VAL A 1 77 ? 23.167 -4.922 -41.943 1.00 79.38 77 VAL A C 1
ATOM 638 O O . VAL A 1 77 ? 22.687 -5.582 -42.863 1.00 79.38 77 VAL A O 1
ATOM 641 N N . ALA A 1 78 ? 22.584 -3.799 -41.510 1.00 71.69 78 ALA A N 1
ATOM 642 C CA . ALA A 1 78 ? 21.297 -3.317 -42.023 1.00 71.69 78 ALA A CA 1
ATOM 643 C C . ALA A 1 78 ? 21.345 -3.028 -43.535 1.00 71.69 78 ALA A C 1
ATOM 645 O O . ALA A 1 78 ? 20.390 -3.267 -44.277 1.00 71.69 78 ALA A O 1
ATOM 646 N N . ARG A 1 79 ? 22.488 -2.542 -44.030 1.00 70.50 79 ARG A N 1
ATOM 647 C CA . ARG A 1 79 ? 22.703 -2.275 -45.456 1.00 70.50 79 ARG A CA 1
ATOM 648 C C . ARG A 1 79 ? 22.941 -3.547 -46.273 1.00 70.50 79 ARG A C 1
ATOM 650 O O . ARG A 1 79 ? 22.650 -3.545 -47.470 1.00 70.50 79 ARG A O 1
ATOM 657 N N . TRP A 1 80 ? 23.423 -4.623 -45.653 1.00 67.06 80 TRP A N 1
ATOM 658 C CA . TRP A 1 80 ? 23.545 -5.942 -46.277 1.00 67.06 80 TRP A CA 1
ATOM 659 C C . TRP A 1 80 ? 22.183 -6.644 -46.400 1.00 67.06 80 TRP A C 1
ATOM 661 O O . TRP A 1 80 ? 21.862 -7.151 -47.475 1.00 67.06 80 TRP A O 1
ATOM 671 N N . GLU A 1 81 ? 21.324 -6.555 -45.381 1.00 62.69 81 GLU A N 1
ATOM 672 C CA . GLU A 1 81 ? 19.951 -7.090 -45.425 1.00 62.69 81 GLU A CA 1
ATOM 673 C C . GLU A 1 81 ? 19.083 -6.428 -46.512 1.00 62.69 81 GLU A C 1
ATOM 675 O O . GLU A 1 81 ? 18.377 -7.108 -47.257 1.00 62.69 81 GLU A O 1
ATOM 680 N N . GLN A 1 82 ? 19.199 -5.108 -46.703 1.00 56.50 82 GLN A N 1
ATOM 681 C CA . GLN A 1 82 ? 18.503 -4.384 -47.783 1.00 56.50 82 GLN A CA 1
ATOM 682 C C . GLN A 1 82 ? 18.960 -4.798 -49.193 1.00 56.50 82 GLN A C 1
ATOM 684 O O . GLN A 1 82 ? 18.239 -4.596 -50.171 1.00 56.50 82 GLN A O 1
ATOM 689 N N . LYS A 1 83 ? 20.165 -5.366 -49.315 1.00 59.69 83 LYS A N 1
ATOM 690 C CA . LYS A 1 83 ? 20.714 -5.880 -50.577 1.00 59.69 83 LYS A CA 1
ATOM 691 C C . LYS A 1 83 ? 20.175 -7.275 -50.908 1.00 59.69 83 LYS A C 1
ATOM 693 O O . LYS A 1 83 ? 20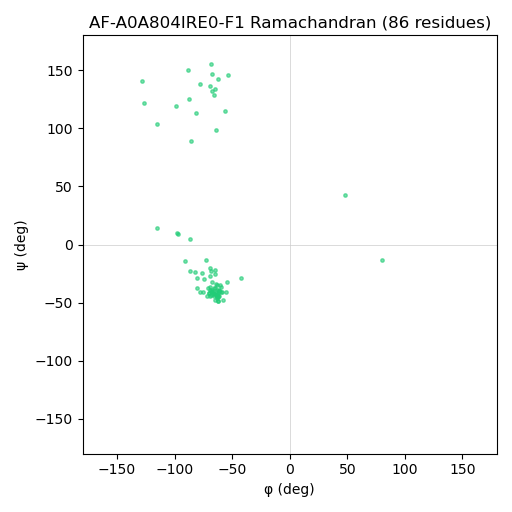.068 -7.611 -52.084 1.00 59.69 83 LYS A O 1
ATOM 698 N N . LEU A 1 84 ? 19.822 -8.053 -49.885 1.00 58.91 84 LEU A N 1
ATOM 699 C CA . LEU A 1 84 ? 19.185 -9.367 -50.002 1.00 58.91 84 LEU A CA 1
ATOM 700 C C . LEU A 1 84 ? 17.686 -9.250 -50.319 1.00 58.91 84 LEU A C 1
ATOM 702 O O . LEU A 1 84 ? 17.197 -9.957 -51.193 1.00 58.91 84 LEU A O 1
ATOM 706 N N . LEU A 1 85 ? 16.982 -8.301 -49.694 1.00 59.00 85 LEU A N 1
ATOM 707 C CA . LEU A 1 85 ? 15.539 -8.083 -49.894 1.00 59.00 85 LEU A CA 1
ATOM 708 C C . LEU A 1 85 ? 15.160 -7.451 -51.245 1.00 59.00 85 LEU A C 1
ATOM 710 O O . LEU A 1 85 ? 13.993 -7.463 -51.608 1.00 59.00 85 LEU A O 1
ATOM 714 N N . LYS A 1 86 ? 16.126 -6.907 -51.997 1.00 59.62 86 LYS A N 1
ATOM 715 C CA . LYS A 1 86 ? 15.916 -6.334 -53.343 1.00 59.62 86 LYS A CA 1
ATOM 716 C C . LYS A 1 86 ? 16.246 -7.306 -54.487 1.00 59.62 86 LYS A C 1
ATOM 718 O O . LYS A 1 86 ? 16.348 -6.877 -55.633 1.00 59.62 86 LYS A O 1
ATOM 723 N N . LYS A 1 87 ? 16.488 -8.585 -54.175 1.00 60.75 87 LYS A N 1
ATOM 724 C CA . LYS A 1 87 ? 16.830 -9.644 -55.145 1.00 60.75 87 LYS A CA 1
ATOM 725 C C . LYS A 1 87 ? 15.765 -10.752 -55.244 1.00 60.75 87 LYS A C 1
ATOM 727 O O . LYS A 1 87 ? 16.047 -11.808 -55.805 1.00 60.75 87 LYS A O 1
ATOM 732 N N . ILE A 1 88 ? 14.575 -10.485 -54.704 1.00 54.41 88 ILE A N 1
ATOM 733 C CA . ILE A 1 88 ? 13.298 -11.173 -54.952 1.00 54.41 88 ILE A CA 1
ATOM 734 C C . ILE A 1 88 ? 12.403 -10.146 -55.643 1.00 54.41 88 ILE A C 1
ATOM 736 O O . ILE A 1 88 ? 11.730 -10.528 -56.620 1.00 54.41 88 ILE A O 1
#

Organism: Musa acuminata subsp. malaccensis (NCBI:txid214687)

Secondary structure (DSSP, 8-state):
-HHHHHHHHHHHHHHT---S-----HHHHHHHHHS-EETTEEPP--HHHHHHHHHHHHHHT--HHHHHHHHHHHHHHHHHHHHHTT--

pLDDT: mean 79.27, std 14.71, range [54.41, 97.44]

InterPro domains:
  IPR010402 CCT domain [PF06203] (3-45)
  IPR010402 CCT domain [PS51017] (3-45)
  IPR045281 Zinc finger protein CONSTANS-like [PTHR31319] (1-47)

Sequence (88 aa):
MDREARVTRYREKSKTRKFEKTMRYASRKAYAKTKPRIKGRFAKKSNAELEVEELLLLISGSNKMQSLIIYVMIIFVARWEQKLLKKI

Radius of gyration: 29.08 Å; Cα contacts (8 Å, |Δi|>4): 10; chains: 1; bounding box: 53×22×90 Å